Protein AF-A0A2K2RSG5-F1 (afdb_monomer_lite)

pLDDT: mean 87.46, std 14.52, range [38.47, 98.38]

Sequence (74 aa):
MSVLRPGDITDEMIQAMDTARRQGLQKDLRTLAASIRADTEGRYDSADPGWRAGVEWALLWIENTASQLTEGHS

Structure (mmCIF, N/CA/C/O backbone):
data_AF-A0A2K2RSG5-F1
#
_entry.id   AF-A0A2K2RSG5-F1
#
loop_
_atom_site.group_PDB
_atom_site.id
_atom_site.type_symbol
_atom_site.label_atom_id
_atom_site.label_alt_id
_atom_site.label_comp_id
_atom_site.label_asym_id
_atom_site.label_entity_id
_atom_site.label_seq_id
_atom_site.pdbx_PDB_ins_code
_atom_site.Cartn_x
_atom_site.Cartn_y
_atom_site.Cartn_z
_atom_site.occupancy
_atom_site.B_iso_or_equiv
_atom_site.auth_seq_id
_atom_site.auth_comp_id
_atom_site.auth_asym_id
_atom_site.auth_atom_id
_atom_site.pdbx_PDB_model_num
ATOM 1 N N . MET A 1 1 ? -36.900 7.371 15.658 1.00 38.47 1 MET A N 1
ATOM 2 C CA . MET A 1 1 ? -35.552 7.487 15.065 1.00 38.47 1 MET A CA 1
ATOM 3 C C . MET A 1 1 ? -34.625 7.957 16.168 1.00 38.47 1 MET A C 1
ATOM 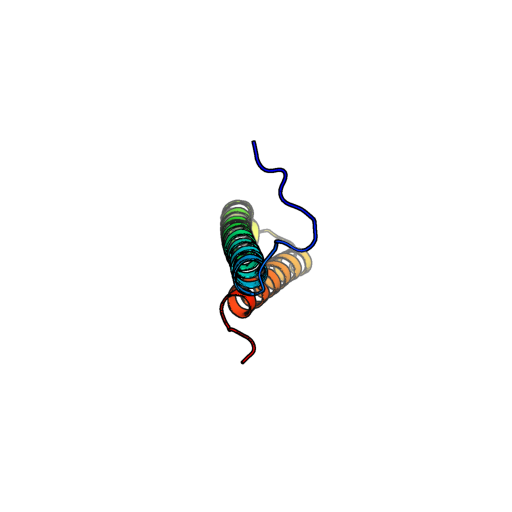5 O O . MET A 1 1 ? -34.752 9.101 16.587 1.00 38.47 1 MET A O 1
ATOM 9 N N . SER A 1 2 ? -33.795 7.072 16.717 1.00 55.47 2 SER A N 1
ATOM 10 C CA . SER A 1 2 ? -32.820 7.467 17.738 1.00 55.47 2 SER A CA 1
ATOM 11 C C . SER A 1 2 ? -31.606 8.070 17.044 1.00 55.47 2 SER A C 1
ATOM 13 O O . SER A 1 2 ? -30.986 7.421 16.207 1.00 55.47 2 SER A O 1
ATOM 15 N N . VAL A 1 3 ? 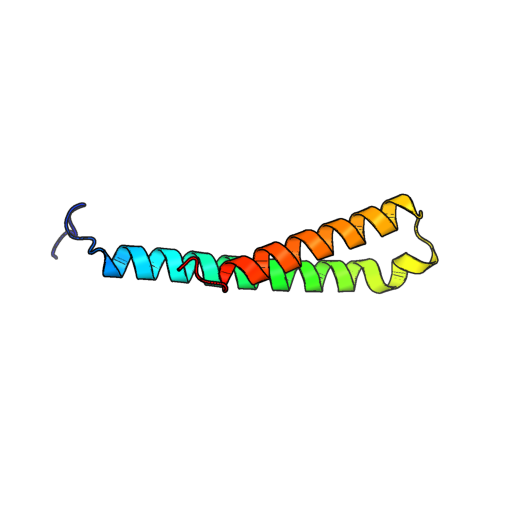-31.314 9.330 17.355 1.00 57.09 3 VAL A N 1
ATOM 16 C CA . VAL A 1 3 ? -30.081 10.007 16.946 1.00 57.09 3 VAL A CA 1
ATOM 17 C C . VAL A 1 3 ? -28.950 9.435 17.796 1.00 57.09 3 VAL A C 1
ATOM 19 O O . VAL A 1 3 ? -28.990 9.592 19.015 1.00 57.09 3 VAL A O 1
ATOM 22 N N . LEU A 1 4 ? -27.980 8.769 17.162 1.00 62.91 4 LEU A N 1
ATOM 23 C CA . LEU A 1 4 ? -26.729 8.356 17.807 1.00 62.91 4 LEU A CA 1
ATOM 24 C C . LEU A 1 4 ? -26.042 9.607 18.365 1.00 62.91 4 LEU A C 1
ATOM 26 O O . LEU A 1 4 ? -25.710 10.526 17.610 1.00 62.91 4 LEU A O 1
ATOM 30 N N . ARG A 1 5 ? -25.879 9.680 19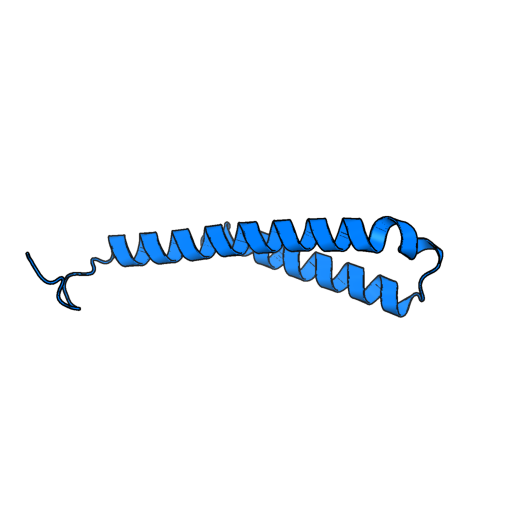.686 1.00 63.22 5 ARG A N 1
ATOM 31 C CA . ARG A 1 5 ? -25.142 10.765 20.333 1.00 63.22 5 ARG A CA 1
ATOM 32 C C . ARG A 1 5 ? -23.641 10.464 20.257 1.00 63.22 5 ARG A C 1
ATOM 34 O O . ARG A 1 5 ? -23.256 9.300 20.274 1.00 63.22 5 ARG A O 1
ATOM 41 N N . PRO A 1 6 ? -22.768 11.486 20.247 1.00 60.31 6 PRO A N 1
ATOM 42 C CA . PRO A 1 6 ? -21.313 11.292 20.222 1.00 60.31 6 PRO A CA 1
ATOM 43 C C . PRO A 1 6 ? -20.736 10.414 21.354 1.00 60.31 6 PRO A C 1
ATOM 45 O O . PRO A 1 6 ? -19.605 9.966 21.231 1.00 60.31 6 PRO A O 1
ATOM 48 N N . GLY A 1 7 ? -21.491 10.164 22.433 1.00 65.31 7 GLY A N 1
ATOM 49 C CA 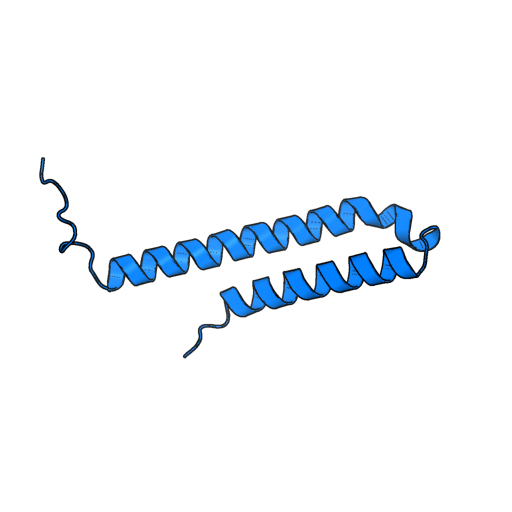. GLY A 1 7 ? -21.120 9.249 23.523 1.00 65.31 7 GLY A CA 1
ATOM 50 C C . GLY A 1 7 ? -21.591 7.796 23.358 1.00 65.31 7 GLY A C 1
ATOM 51 O O . GLY A 1 7 ? -21.297 6.983 24.224 1.00 65.31 7 GLY A O 1
ATOM 52 N N . ASP A 1 8 ? -22.306 7.467 22.277 1.00 77.44 8 ASP A N 1
ATOM 53 C CA . ASP A 1 8 ? -22.850 6.121 22.021 1.00 77.44 8 ASP A CA 1
ATOM 54 C C . ASP A 1 8 ? -21.898 5.242 21.183 1.00 77.44 8 ASP A C 1
ATOM 56 O O . ASP A 1 8 ? -22.223 4.098 20.867 1.00 77.44 8 ASP A O 1
ATOM 60 N N . ILE A 1 9 ? -20.730 5.767 20.788 1.00 82.81 9 ILE A N 1
ATOM 61 C CA . ILE A 1 9 ? -19.699 4.981 20.104 1.00 82.81 9 ILE A CA 1
ATOM 62 C C . ILE A 1 9 ? -18.945 4.181 21.165 1.00 82.81 9 ILE A C 1
ATOM 64 O O . ILE A 1 9 ? -18.218 4.748 21.978 1.00 82.81 9 ILE A O 1
ATOM 68 N N . THR A 1 10 ? -19.126 2.863 21.155 1.00 88.06 10 THR A N 1
ATOM 69 C CA . THR A 1 10 ? -18.421 1.959 22.067 1.00 88.06 10 THR A CA 1
ATOM 70 C C . THR A 1 10 ? -16.964 1.773 21.645 1.00 88.06 10 THR A C 1
ATOM 72 O O . THR A 1 10 ? -16.618 1.935 20.472 1.00 88.06 10 THR A O 1
ATOM 75 N N . ASP A 1 11 ? -16.110 1.354 22.579 1.00 88.25 11 ASP A N 1
ATOM 76 C CA . ASP A 1 11 ? -14.721 0.981 22.273 1.00 88.25 11 ASP A CA 1
ATOM 77 C C . ASP A 1 11 ? -14.645 -0.118 21.199 1.00 88.25 11 ASP A C 1
ATOM 79 O O . ASP A 1 11 ? -13.777 -0.087 20.328 1.00 88.25 11 ASP A O 1
ATOM 83 N N . GLU A 1 12 ? -15.613 -1.041 21.187 1.00 89.81 12 GLU A N 1
ATOM 84 C CA . GLU A 1 12 ? -15.740 -2.072 20.151 1.00 89.81 12 GLU A CA 1
ATOM 85 C C . GLU A 1 12 ? -15.994 -1.468 18.764 1.00 89.81 12 GLU A C 1
ATOM 87 O O . GLU A 1 12 ? -15.389 -1.891 17.779 1.00 89.81 12 GLU A O 1
ATOM 92 N N . MET A 1 13 ? -16.858 -0.451 18.669 1.00 91.88 13 MET A N 1
ATOM 93 C CA . MET A 1 13 ? -17.110 0.252 17.410 1.00 91.88 13 MET A CA 1
ATOM 94 C C . MET A 1 13 ? -15.862 1.003 16.938 1.00 91.88 13 MET A C 1
ATOM 96 O O . MET A 1 13 ? -15.543 0.958 15.749 1.00 91.88 13 MET A O 1
ATOM 100 N N . ILE A 1 14 ? -15.122 1.634 17.854 1.00 89.94 14 ILE A N 1
ATOM 101 C CA . ILE A 1 14 ? -13.848 2.305 17.550 1.00 89.94 14 ILE A CA 1
ATOM 102 C C . ILE A 1 14 ? -12.832 1.290 17.011 1.00 89.94 14 ILE A C 1
ATOM 104 O O . ILE A 1 14 ? -12.232 1.515 15.958 1.00 89.94 14 ILE A O 1
ATOM 108 N N . GLN A 1 15 ? -12.686 0.144 17.677 1.00 91.12 15 GLN A N 1
ATOM 109 C CA . GLN A 1 15 ? -11.771 -0.917 17.262 1.00 91.12 15 GLN A CA 1
ATOM 110 C C . GLN A 1 15 ? -12.168 -1.534 15.912 1.00 91.12 15 GLN A C 1
ATOM 112 O O . GLN A 1 15 ? -11.301 -1.812 15.075 1.00 91.12 15 GLN A O 1
ATOM 117 N N . ALA A 1 16 ? -13.467 -1.729 15.673 1.00 92.50 16 ALA A N 1
ATOM 118 C CA . ALA A 1 16 ? -13.985 -2.233 14.406 1.00 92.50 16 ALA A CA 1
ATOM 119 C C . ALA A 1 16 ? -13.717 -1.249 13.258 1.00 92.50 16 ALA A C 1
ATOM 121 O O . ALA A 1 16 ? -13.259 -1.660 12.190 1.00 92.50 16 ALA A O 1
ATOM 122 N N . MET A 1 17 ? -13.932 0.051 13.486 1.00 93.44 17 MET A N 1
ATOM 123 C CA . MET A 1 17 ? -13.636 1.101 12.508 1.00 93.44 17 MET A CA 1
ATOM 124 C C . MET A 1 17 ? -12.141 1.184 12.187 1.00 93.44 17 MET A C 1
ATOM 126 O O . MET A 1 17 ? -11.767 1.248 11.015 1.00 93.44 17 MET A O 1
ATOM 130 N N . ASP A 1 18 ? -11.281 1.147 13.204 1.00 92.38 18 ASP A N 1
ATOM 131 C CA . ASP A 1 18 ? -9.828 1.169 13.025 1.00 92.38 18 ASP A CA 1
ATOM 132 C C . ASP A 1 18 ? -9.333 -0.074 12.268 1.00 92.38 18 ASP A C 1
ATOM 134 O O . ASP A 1 18 ? -8.541 0.019 11.328 1.00 92.38 18 ASP A O 1
ATOM 138 N N . THR A 1 19 ? -9.887 -1.244 12.586 1.00 93.38 19 THR A N 1
ATOM 139 C CA . THR A 1 19 ? -9.598 -2.488 11.862 1.00 93.38 19 THR A CA 1
ATOM 140 C C . THR A 1 19 ? -10.040 -2.416 10.403 1.00 93.38 19 THR A C 1
ATOM 142 O O . THR A 1 19 ? -9.244 -2.732 9.518 1.00 93.38 19 THR A O 1
ATOM 145 N N . ALA A 1 20 ? -11.258 -1.941 10.130 1.00 94.56 20 ALA A N 1
ATOM 146 C CA . ALA A 1 20 ? -11.751 -1.763 8.766 1.00 94.56 20 ALA A CA 1
ATOM 147 C C . ALA A 1 20 ? -10.874 -0.783 7.971 1.00 94.56 20 ALA A C 1
ATOM 149 O O . ALA A 1 20 ? -10.530 -1.052 6.818 1.00 94.56 20 ALA A O 1
ATOM 150 N N . ARG A 1 21 ? -10.443 0.320 8.600 1.00 94.50 21 ARG A N 1
ATOM 151 C CA . ARG A 1 21 ? -9.518 1.289 7.999 1.00 94.50 21 ARG A CA 1
ATOM 152 C C . ARG A 1 21 ? -8.174 0.647 7.654 1.00 94.50 21 ARG A C 1
ATOM 154 O O . ARG A 1 21 ? -7.704 0.821 6.531 1.00 94.50 21 ARG A O 1
ATOM 161 N N . ARG A 1 22 ? -7.561 -0.092 8.588 1.00 94.88 22 ARG A N 1
ATOM 162 C CA . ARG A 1 22 ? -6.282 -0.788 8.358 1.00 94.88 22 ARG A CA 1
ATOM 163 C C . ARG A 1 22 ? -6.385 -1.797 7.220 1.00 94.88 22 ARG A C 1
ATOM 165 O O . ARG A 1 22 ? -5.538 -1.798 6.331 1.00 94.88 22 ARG A O 1
ATOM 172 N N . GLN A 1 23 ? -7.435 -2.615 7.217 1.00 95.00 23 GLN A N 1
ATOM 173 C CA . GLN A 1 23 ? -7.667 -3.622 6.180 1.00 95.00 23 GLN A CA 1
ATOM 174 C C . GLN A 1 23 ? -7.910 -2.992 4.803 1.00 95.00 23 GLN A C 1
ATOM 176 O O . GLN A 1 23 ? -7.347 -3.456 3.811 1.00 95.00 23 GLN A O 1
ATOM 181 N N . GLY A 1 24 ? -8.708 -1.921 4.741 1.00 96.12 24 GLY A N 1
ATOM 182 C CA . GLY A 1 24 ? -8.942 -1.164 3.511 1.00 96.12 24 GLY A CA 1
ATOM 183 C C . GLY A 1 24 ? -7.642 -0.597 2.945 1.00 96.12 24 GLY A C 1
ATOM 184 O O . GLY A 1 24 ? -7.277 -0.907 1.813 1.00 96.12 24 GLY A O 1
ATOM 185 N N . LEU A 1 25 ? -6.879 0.127 3.771 1.00 96.69 25 LEU A N 1
ATOM 186 C CA . LEU A 1 25 ? -5.596 0.697 3.357 1.00 96.69 25 LEU A CA 1
ATOM 187 C C . LEU A 1 25 ? -4.601 -0.383 2.914 1.00 96.69 25 LEU A C 1
ATOM 189 O O . LEU A 1 25 ? -3.911 -0.216 1.912 1.00 96.69 25 LEU A O 1
ATOM 193 N N . GLN A 1 26 ? -4.543 -1.513 3.619 1.00 96.69 26 GLN A N 1
ATOM 194 C CA . GLN A 1 26 ? -3.689 -2.630 3.232 1.00 96.69 26 GLN A CA 1
ATOM 195 C C . GLN A 1 26 ? -4.041 -3.160 1.834 1.00 96.69 26 GLN A C 1
ATOM 197 O O . GLN A 1 26 ? -3.148 -3.422 1.023 1.00 96.69 26 GLN A O 1
ATOM 202 N N . LYS A 1 27 ? -5.334 -3.339 1.544 1.00 97.12 27 LYS A N 1
ATOM 203 C CA . LYS A 1 27 ? -5.807 -3.790 0.231 1.00 97.12 27 LYS A CA 1
ATOM 204 C C . LYS A 1 27 ? -5.427 -2.796 -0.867 1.00 97.12 27 LYS A C 1
ATOM 206 O O . LYS A 1 27 ? -4.951 -3.215 -1.926 1.00 97.12 27 LYS A O 1
ATOM 211 N N . ASP A 1 28 ? -5.599 -1.507 -0.606 1.00 98.19 28 ASP A N 1
ATOM 212 C CA . ASP A 1 28 ? -5.289 -0.453 -1.570 1.00 98.19 28 ASP A CA 1
ATOM 213 C C . ASP A 1 28 ? -3.782 -0.382 -1.853 1.00 98.19 28 ASP A C 1
ATOM 215 O O . ASP A 1 28 ? -3.378 -0.321 -3.012 1.00 98.19 28 ASP A O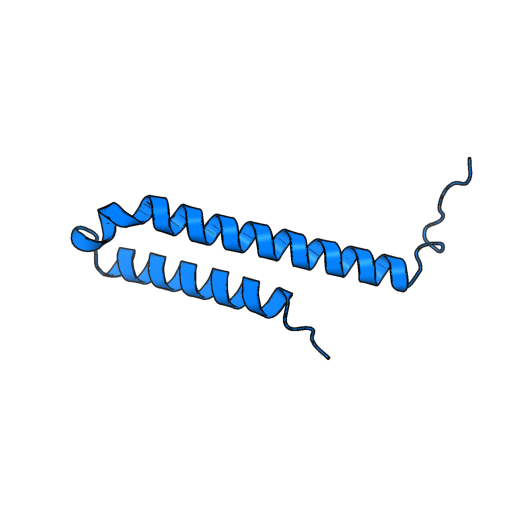 1
ATOM 219 N N . LEU A 1 29 ? -2.939 -0.512 -0.823 1.00 98.12 29 LEU A N 1
ATOM 220 C CA . LEU A 1 29 ? -1.480 -0.577 -0.969 1.00 98.12 29 LEU A CA 1
ATOM 221 C C . LEU A 1 29 ? -1.031 -1.793 -1.791 1.00 98.12 29 LEU A C 1
ATOM 223 O O . LEU A 1 29 ? -0.213 -1.655 -2.700 1.00 98.12 29 LEU A O 1
ATOM 227 N N . ARG A 1 30 ? -1.597 -2.981 -1.540 1.00 97.50 30 ARG A N 1
ATOM 228 C CA . ARG A 1 30 ? -1.302 -4.176 -2.355 1.00 97.50 30 ARG A CA 1
ATOM 229 C C . ARG A 1 30 ? -1.717 -3.994 -3.813 1.00 97.50 30 ARG A C 1
ATOM 231 O O . ARG A 1 30 ? -0.986 -4.402 -4.714 1.00 97.50 30 ARG A O 1
ATOM 238 N N . THR A 1 31 ? -2.866 -3.362 -4.040 1.00 98.38 31 THR A N 1
ATOM 239 C CA . THR A 1 31 ? -3.351 -3.043 -5.389 1.00 98.38 31 THR A CA 1
ATOM 240 C C . THR A 1 31 ? -2.405 -2.066 -6.085 1.00 98.38 31 THR A C 1
ATOM 242 O O . THR A 1 31 ? -2.028 -2.290 -7.231 1.00 98.38 31 THR A O 1
ATOM 245 N N . LEU A 1 32 ? -1.950 -1.028 -5.379 1.00 98.19 32 LEU A N 1
ATOM 246 C CA . LEU A 1 32 ? -0.979 -0.067 -5.895 1.00 98.19 32 LEU A CA 1
ATOM 247 C C . LEU A 1 32 ? 0.348 -0.739 -6.273 1.00 98.19 32 LEU A C 1
ATOM 249 O O . LEU A 1 32 ? 0.859 -0.489 -7.362 1.00 98.19 32 LEU A O 1
ATOM 253 N N . ALA A 1 33 ? 0.880 -1.623 -5.424 1.00 98.19 33 ALA A N 1
ATOM 254 C CA . ALA A 1 33 ? 2.108 -2.361 -5.724 1.00 98.19 33 ALA A CA 1
ATOM 255 C C . ALA A 1 33 ? 1.972 -3.215 -6.997 1.00 98.19 33 ALA A C 1
ATOM 257 O O . ALA A 1 33 ? 2.879 -3.237 -7.829 1.00 98.19 33 ALA A O 1
ATOM 258 N N . ALA A 1 34 ? 0.832 -3.892 -7.175 1.00 97.88 34 ALA A N 1
ATOM 259 C CA . ALA A 1 34 ? 0.552 -4.665 -8.383 1.00 97.88 34 ALA A CA 1
ATOM 260 C C . ALA A 1 34 ? 0.478 -3.774 -9.636 1.00 97.88 34 ALA A C 1
ATOM 262 O O . ALA A 1 34 ? 1.087 -4.103 -10.652 1.00 97.88 34 ALA A O 1
ATOM 263 N N . SER A 1 35 ? -0.197 -2.624 -9.550 1.00 97.38 35 SER A N 1
ATOM 264 C CA . SER A 1 35 ? -0.279 -1.662 -10.656 1.00 97.38 35 SER A CA 1
ATOM 265 C C . SER A 1 35 ? 1.086 -1.089 -11.038 1.00 97.38 35 SER A C 1
ATOM 267 O O . SER A 1 35 ? 1.390 -0.990 -12.223 1.00 97.38 35 SER A O 1
ATOM 269 N N . ILE A 1 36 ? 1.932 -0.756 -10.055 1.00 95.81 36 ILE A N 1
ATOM 270 C CA . ILE A 1 36 ? 3.300 -0.278 -10.308 1.00 95.81 36 ILE A CA 1
ATOM 271 C C . ILE A 1 36 ? 4.112 -1.358 -11.023 1.00 95.81 36 ILE A C 1
ATOM 273 O O . ILE A 1 36 ? 4.769 -1.062 -12.016 1.00 95.81 36 ILE A O 1
ATOM 277 N N . ARG A 1 37 ? 4.053 -2.614 -10.568 1.00 95.44 37 ARG A N 1
ATOM 278 C CA . ARG A 1 37 ? 4.743 -3.727 -11.240 1.00 95.44 37 ARG A CA 1
ATOM 279 C C . ARG A 1 37 ? 4.306 -3.870 -12.692 1.00 95.44 37 ARG A C 1
ATOM 281 O O . ARG A 1 37 ? 5.164 -3.918 -13.562 1.00 95.44 37 ARG A O 1
ATOM 288 N N . ALA A 1 38 ? 3.001 -3.854 -12.949 1.00 94.88 38 ALA A N 1
ATOM 289 C CA . ALA A 1 38 ? 2.462 -3.968 -14.301 1.00 94.88 38 ALA A CA 1
ATOM 290 C C . ALA A 1 38 ? 2.895 -2.805 -15.217 1.00 94.88 38 ALA A C 1
ATOM 292 O O . ALA A 1 38 ? 3.246 -3.033 -16.370 1.00 94.88 38 ALA A O 1
ATOM 293 N N . ASP A 1 39 ? 2.923 -1.566 -14.711 1.00 92.94 39 ASP A N 1
ATOM 294 C CA . ASP A 1 39 ? 3.384 -0.397 -15.483 1.00 92.94 39 ASP A CA 1
ATOM 295 C C . ASP A 1 39 ? 4.891 -0.447 -15.797 1.00 92.94 39 ASP A C 1
ATOM 297 O O . ASP A 1 39 ? 5.367 0.108 -16.791 1.00 92.94 39 ASP A O 1
ATOM 301 N N . THR A 1 40 ? 5.661 -1.120 -14.943 1.00 92.31 40 THR A N 1
ATOM 302 C CA . THR A 1 40 ? 7.126 -1.088 -14.981 1.00 92.31 40 THR A CA 1
ATOM 303 C C . THR A 1 40 ? 7.756 -2.326 -15.618 1.00 92.31 40 THR A C 1
ATOM 305 O O . THR A 1 40 ? 8.887 -2.221 -16.089 1.00 92.31 40 THR A O 1
ATOM 308 N N . GLU A 1 41 ? 7.035 -3.448 -15.726 1.00 83.94 41 GLU A N 1
ATOM 309 C CA . GLU A 1 41 ? 7.508 -4.766 -16.198 1.00 83.94 41 GLU A CA 1
ATOM 310 C C . GLU A 1 41 ? 8.278 -4.722 -17.533 1.00 83.94 41 GLU A C 1
ATOM 312 O O . GLU A 1 41 ? 9.266 -5.429 -17.695 1.00 83.94 41 GLU A O 1
ATOM 317 N N . GLY A 1 42 ? 7.908 -3.832 -18.459 1.00 83.62 42 GLY A N 1
ATOM 318 C CA . GLY A 1 42 ? 8.594 -3.668 -19.751 1.00 83.62 42 GLY A CA 1
ATOM 319 C C . GLY A 1 42 ? 9.674 -2.581 -19.800 1.00 83.62 42 GLY A C 1
ATOM 320 O O . GLY A 1 42 ? 10.290 -2.372 -20.843 1.00 83.62 42 GLY A O 1
ATOM 321 N N . ARG A 1 43 ? 9.880 -1.837 -18.709 1.00 86.44 43 ARG A N 1
ATOM 322 C CA . ARG A 1 43 ? 10.739 -0.640 -18.679 1.00 86.44 43 ARG A CA 1
ATOM 323 C C . ARG A 1 43 ? 12.075 -0.889 -17.990 1.00 86.44 43 ARG A C 1
ATOM 325 O O . ARG A 1 43 ? 13.035 -0.197 -18.318 1.00 86.44 43 ARG A O 1
ATOM 332 N N . TYR A 1 44 ? 12.148 -1.876 -17.094 1.00 82.06 44 TYR A N 1
ATOM 333 C CA . TYR A 1 44 ? 13.314 -2.146 -16.242 1.00 82.06 44 TYR A CA 1
ATOM 334 C C . TYR A 1 44 ? 14.632 -2.320 -17.007 1.00 82.06 44 TYR A C 1
ATOM 336 O O . TYR A 1 44 ? 15.641 -1.762 -16.582 1.00 82.06 44 TYR A O 1
ATOM 344 N N . ASP A 1 45 ? 14.627 -3.038 -18.131 1.00 81.75 45 ASP A N 1
ATOM 345 C CA . ASP A 1 45 ? 15.852 -3.341 -18.890 1.00 81.75 45 ASP A CA 1
ATOM 346 C C . ASP A 1 45 ? 16.418 -2.128 -19.643 1.00 81.75 45 ASP A C 1
ATOM 348 O O . ASP A 1 45 ? 17.605 -2.080 -19.961 1.00 81.75 45 ASP A O 1
ATOM 352 N N . SER A 1 46 ? 15.570 -1.135 -19.920 1.00 84.56 46 SER A N 1
ATOM 353 C CA . SER A 1 46 ? 15.927 0.093 -20.649 1.00 84.56 46 SER A CA 1
ATOM 354 C C . SER A 1 46 ? 15.992 1.340 -19.767 1.00 84.56 46 SER A C 1
ATOM 356 O O . SER A 1 46 ? 16.339 2.421 -20.245 1.00 84.56 46 SER A O 1
ATOM 358 N N . ALA A 1 47 ? 15.600 1.217 -18.499 1.00 86.50 47 ALA A N 1
ATOM 359 C CA . ALA A 1 47 ? 15.479 2.349 -17.604 1.00 86.50 47 ALA A CA 1
ATOM 360 C C . ALA A 1 47 ? 16.827 2.772 -17.023 1.00 86.50 47 ALA A C 1
ATOM 362 O O . ALA A 1 47 ? 17.724 1.960 -16.796 1.00 86.50 47 ALA A O 1
ATOM 363 N N . ASP A 1 48 ? 16.928 4.063 -16.714 1.00 94.31 48 ASP A N 1
ATOM 364 C CA . ASP A 1 48 ? 18.048 4.590 -15.945 1.00 94.31 48 ASP A CA 1
ATOM 365 C C . ASP A 1 48 ? 18.154 3.873 -14.578 1.00 94.31 48 ASP A C 1
ATOM 367 O O . ASP A 1 48 ? 17.127 3.654 -13.918 1.00 94.31 48 ASP A O 1
ATOM 371 N N . PRO A 1 49 ? 19.369 3.525 -14.108 1.00 91.50 49 PRO A N 1
ATOM 372 C CA . PRO A 1 49 ? 19.556 2.844 -12.828 1.00 91.50 49 PRO A CA 1
ATOM 373 C C . PRO A 1 49 ? 18.925 3.567 -11.630 1.00 91.50 49 PRO A C 1
ATOM 375 O O . PRO A 1 49 ? 18.420 2.912 -10.716 1.00 91.50 49 PRO A O 1
ATOM 378 N N . GLY A 1 50 ? 18.907 4.903 -11.630 1.00 95.12 50 GLY A N 1
ATOM 379 C CA . GLY A 1 50 ? 18.272 5.698 -10.581 1.00 95.12 50 GLY A CA 1
ATOM 380 C C . GLY A 1 50 ? 16.749 5.582 -10.599 1.00 95.12 50 GLY A C 1
ATOM 381 O O . GLY A 1 50 ? 16.127 5.472 -9.543 1.00 95.12 50 GLY A O 1
ATOM 382 N N . TRP A 1 51 ? 16.144 5.526 -11.790 1.00 94.06 51 TRP A N 1
ATOM 383 C CA . TRP A 1 51 ? 14.709 5.263 -11.925 1.00 94.06 51 TRP A CA 1
ATOM 384 C C . TRP A 1 51 ? 14.352 3.882 -11.373 1.00 94.06 51 TRP A C 1
ATOM 386 O O . TRP A 1 51 ? 13.427 3.759 -10.569 1.00 94.06 51 TRP A O 1
ATOM 396 N N . ARG A 1 52 ? 15.131 2.859 -11.743 1.00 93.81 52 ARG A N 1
ATOM 397 C CA . ARG A 1 52 ? 14.935 1.483 -11.273 1.00 93.81 52 ARG A CA 1
ATOM 398 C C . ARG A 1 52 ? 14.997 1.394 -9.748 1.00 93.81 52 ARG A C 1
ATOM 400 O O . ARG A 1 52 ? 14.082 0.847 -9.133 1.00 93.81 52 ARG A O 1
ATOM 407 N N . ALA A 1 53 ? 16.032 1.981 -9.148 1.00 95.06 53 ALA A N 1
ATOM 408 C CA . ALA A 1 53 ? 16.192 2.019 -7.698 1.00 95.06 53 ALA A CA 1
ATOM 409 C C . ALA A 1 53 ? 15.019 2.736 -7.003 1.00 95.06 53 ALA A C 1
ATOM 411 O O . ALA A 1 53 ? 14.566 2.299 -5.947 1.00 95.06 53 ALA A O 1
ATOM 412 N N . GLY A 1 54 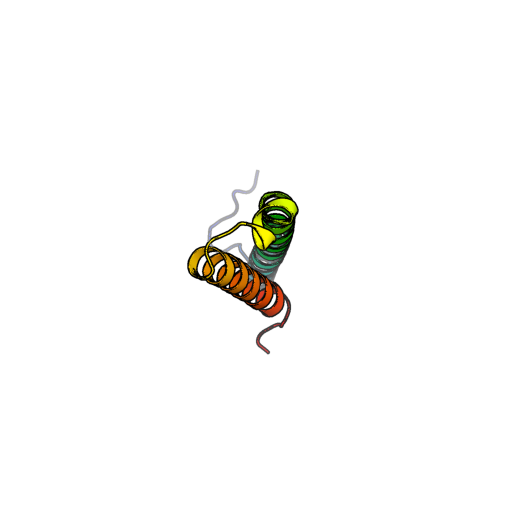? 14.486 3.803 -7.609 1.00 96.62 54 GLY A N 1
ATOM 413 C CA . GLY A 1 54 ? 13.309 4.509 -7.099 1.00 96.62 54 GLY A CA 1
ATOM 414 C C . GLY A 1 54 ? 12.044 3.646 -7.081 1.00 96.62 54 GLY A C 1
ATOM 415 O O . GLY A 1 54 ? 11.324 3.640 -6.081 1.00 96.62 54 GLY A O 1
ATOM 416 N N . VAL A 1 55 ? 11.787 2.883 -8.150 1.00 95.94 55 VAL A N 1
ATOM 417 C CA . VAL A 1 55 ? 10.639 1.958 -8.214 1.00 95.94 55 VAL A CA 1
ATOM 418 C C . VAL A 1 55 ? 10.785 0.837 -7.186 1.00 95.94 55 VAL A C 1
ATOM 420 O O . VAL A 1 55 ? 9.839 0.552 -6.452 1.00 95.94 55 VAL A O 1
ATOM 423 N N . GLU A 1 56 ? 11.967 0.224 -7.094 1.00 96.00 56 GLU A N 1
ATOM 424 C CA . GLU A 1 56 ? 12.242 -0.844 -6.125 1.00 96.00 56 GLU A CA 1
ATOM 425 C C . GLU A 1 56 ? 12.077 -0.349 -4.678 1.00 96.00 56 GLU A C 1
ATOM 427 O O . GLU A 1 56 ? 11.435 -1.018 -3.866 1.00 96.00 56 GLU A O 1
ATOM 432 N N . TRP A 1 57 ? 12.568 0.856 -4.367 1.00 97.88 57 TRP A N 1
ATOM 433 C CA . TRP A 1 57 ? 12.378 1.480 -3.056 1.00 97.88 57 TRP A CA 1
ATOM 434 C C . TRP A 1 57 ? 10.899 1.746 -2.744 1.00 97.88 57 TRP A C 1
ATOM 436 O O . TRP A 1 57 ? 10.437 1.449 -1.640 1.00 97.88 57 TRP A O 1
ATOM 446 N N . ALA A 1 58 ? 10.138 2.266 -3.713 1.00 97.81 58 ALA A N 1
ATOM 447 C CA . ALA A 1 58 ? 8.714 2.536 -3.535 1.00 97.81 58 ALA A CA 1
ATOM 448 C C . ALA A 1 58 ? 7.919 1.247 -3.280 1.00 97.81 58 ALA A C 1
ATOM 450 O O . ALA A 1 58 ? 7.103 1.201 -2.359 1.00 97.81 58 ALA A O 1
ATOM 451 N N . LEU A 1 59 ? 8.184 0.187 -4.052 1.00 97.88 59 LEU A N 1
ATOM 452 C CA . LEU A 1 59 ? 7.561 -1.123 -3.851 1.00 97.88 59 LEU A CA 1
ATOM 453 C C . LEU A 1 59 ? 7.878 -1.683 -2.460 1.00 97.88 59 LEU A C 1
ATOM 455 O O . LEU A 1 59 ? 6.958 -2.085 -1.750 1.00 97.88 59 LEU A O 1
ATOM 459 N N . LEU A 1 60 ? 9.145 -1.629 -2.036 1.00 97.94 60 LEU A N 1
ATOM 460 C CA . LEU A 1 60 ? 9.556 -2.092 -0.711 1.00 97.94 60 LEU A CA 1
ATOM 461 C C . LEU A 1 60 ? 8.820 -1.347 0.410 1.00 97.94 60 LEU A C 1
ATOM 463 O O . LEU A 1 60 ? 8.345 -1.967 1.364 1.00 97.94 60 LEU A O 1
ATOM 467 N N . TRP A 1 61 ? 8.707 -0.022 0.297 1.00 97.88 61 TRP A N 1
ATOM 468 C CA . TRP A 1 61 ? 7.992 0.785 1.280 1.00 97.88 61 TRP A CA 1
ATOM 469 C C . TRP A 1 61 ? 6.509 0.395 1.359 1.00 97.88 61 TRP A C 1
ATOM 471 O O . TRP A 1 61 ? 6.011 0.113 2.449 1.00 97.88 61 TRP A O 1
ATOM 481 N N . ILE A 1 62 ? 5.828 0.299 0.210 1.00 98.00 62 ILE A N 1
ATOM 482 C CA . ILE A 1 62 ? 4.405 -0.070 0.128 1.00 98.00 62 ILE A CA 1
ATOM 483 C C . ILE A 1 62 ? 4.158 -1.439 0.770 1.00 98.00 62 ILE A C 1
ATOM 485 O O . ILE A 1 62 ? 3.217 -1.600 1.549 1.00 98.00 62 ILE A O 1
ATOM 489 N N . GLU A 1 63 ? 4.997 -2.428 0.465 1.00 96.56 63 GLU A N 1
ATOM 490 C CA . GLU A 1 63 ? 4.829 -3.799 0.953 1.00 96.56 63 GLU A CA 1
ATOM 491 C C . GLU A 1 63 ? 5.102 -3.934 2.448 1.00 96.56 63 GLU A C 1
ATOM 493 O O . GLU A 1 63 ? 4.361 -4.628 3.153 1.00 96.56 63 GLU A O 1
ATOM 498 N N . ASN A 1 64 ? 6.108 -3.220 2.952 1.00 96.75 64 ASN A N 1
ATOM 499 C CA . ASN A 1 64 ? 6.397 -3.164 4.378 1.00 96.75 64 ASN A CA 1
ATOM 500 C C . ASN A 1 64 ? 5.241 -2.501 5.147 1.00 96.75 64 ASN A C 1
ATOM 502 O O . ASN A 1 64 ? 4.739 -3.064 6.119 1.00 96.75 64 ASN A O 1
ATOM 506 N N . THR A 1 65 ? 4.744 -1.353 4.671 1.00 96.00 65 THR A N 1
ATOM 507 C CA . THR A 1 65 ? 3.587 -0.680 5.281 1.00 96.00 65 THR A CA 1
ATOM 508 C C . THR A 1 65 ? 2.335 -1.553 5.229 1.00 96.00 65 THR A C 1
ATOM 510 O O . THR A 1 65 ? 1.630 -1.672 6.228 1.00 96.00 65 THR A O 1
ATOM 513 N N . ALA A 1 66 ? 2.065 -2.218 4.103 1.00 95.75 66 ALA A N 1
ATOM 514 C CA . ALA A 1 66 ? 0.936 -3.134 3.994 1.00 95.75 66 ALA A CA 1
ATOM 515 C C . ALA A 1 66 ? 1.041 -4.296 4.997 1.00 95.75 66 ALA A C 1
ATOM 517 O O . ALA A 1 66 ? 0.026 -4.693 5.568 1.00 95.75 66 ALA A O 1
ATOM 518 N N . SER A 1 67 ? 2.239 -4.830 5.240 1.00 92.75 67 SER A N 1
ATOM 519 C CA . SER A 1 67 ? 2.460 -5.934 6.190 1.00 92.75 67 SER A CA 1
ATOM 520 C C . SER A 1 67 ? 2.227 -5.500 7.642 1.00 92.75 67 SER A C 1
ATOM 522 O O . SER A 1 67 ? 1.491 -6.164 8.377 1.00 92.75 67 SER A O 1
ATOM 524 N N . GLN A 1 68 ? 2.720 -4.316 8.011 1.00 93.56 68 GLN A N 1
ATOM 525 C CA . GLN A 1 68 ? 2.548 -3.738 9.351 1.00 93.56 68 GLN A CA 1
ATOM 526 C C . GLN A 1 68 ? 1.087 -3.420 9.705 1.00 93.56 68 GLN A C 1
ATOM 528 O O . GLN A 1 68 ? 0.731 -3.367 10.876 1.00 93.56 68 GLN A O 1
ATOM 533 N N . LEU A 1 69 ? 0.208 -3.237 8.713 1.00 91.12 69 LEU A N 1
ATOM 534 C CA . LEU A 1 69 ? -1.227 -3.024 8.953 1.00 91.12 69 LEU A CA 1
ATOM 535 C C . LEU A 1 69 ? -1.971 -4.300 9.396 1.00 91.12 69 LEU A C 1
ATOM 537 O O . LEU A 1 69 ? -3.098 -4.197 9.883 1.00 91.12 69 LEU A O 1
ATOM 541 N N . THR A 1 70 ? -1.367 -5.484 9.232 1.00 72.69 70 THR A N 1
ATOM 542 C CA . THR A 1 70 ? -1.886 -6.775 9.739 1.00 72.69 70 THR A CA 1
ATOM 543 C C . THR A 1 70 ? -1.166 -7.292 10.971 1.00 72.69 70 THR A C 1
ATOM 545 O O . THR A 1 70 ? -1.746 -8.073 11.723 1.00 72.69 70 THR A O 1
ATOM 548 N N . GLU A 1 71 ? 0.077 -6.871 11.182 1.00 67.94 71 GLU A N 1
ATOM 549 C CA . GLU A 1 71 ? 0.825 -7.168 12.397 1.00 67.94 71 GLU A CA 1
ATOM 550 C C . GLU A 1 71 ? 0.275 -6.267 13.503 1.00 67.94 71 GLU A C 1
ATOM 552 O O . GLU A 1 71 ? 0.649 -5.104 13.652 1.00 67.94 71 GLU A O 1
ATOM 557 N N . GLY A 1 72 ? -0.722 -6.781 14.226 1.00 55.81 72 GLY A N 1
ATOM 558 C CA . GLY A 1 72 ? -1.282 -6.096 15.381 1.00 55.81 72 GLY A CA 1
ATOM 559 C C . GLY A 1 72 ? -0.154 -5.692 16.324 1.00 55.81 72 GLY A C 1
ATOM 560 O O . GLY A 1 72 ? 0.604 -6.545 16.781 1.00 55.81 72 GLY A O 1
ATOM 561 N N . HIS A 1 73 ? -0.046 -4.396 16.618 1.00 50.47 73 HIS A N 1
ATOM 562 C CA . HIS A 1 73 ? 0.684 -3.972 17.803 1.00 50.47 73 HIS A CA 1
ATOM 563 C C . HIS A 1 73 ? -0.076 -4.570 18.989 1.00 50.47 73 HIS A C 1
ATOM 565 O O . HIS A 1 73 ? -1.217 -4.185 19.253 1.00 50.47 73 HIS A O 1
ATOM 571 N N . SER A 1 74 ? 0.520 -5.607 19.578 1.00 39.75 74 SER A N 1
ATOM 572 C CA . SER A 1 74 ? 0.120 -6.154 20.875 1.00 39.75 74 SER A CA 1
ATOM 573 C C . SER A 1 74 ? 0.460 -5.163 21.979 1.00 39.75 74 SER A C 1
ATOM 575 O O . SER A 1 74 ? 1.463 -4.432 21.808 1.00 39.75 74 SER A O 1
#

Secondary structure (DSSP, 8-state):
-PPPPTT---HHHHHHHHHHHHHHHHHHHHHHHHHHHHHHTTTTTTS-HHHHHHHHHHHHHHHHHHHHTTS---

Foldseek 3Di:
DDDDDPVNCDPVNVVVVLLVVLLVLLVVLVVVLVVLCVVCVVPLVPDDPVVNVVSVVSSVVSNVSSVVSPVDPD

Radius of gyration: 18.91 Å; chains: 1; bounding box: 55×18×44 Å